Protein AF-A0A843CPU0-F1 (afdb_monomer)

Radius of gyration: 24.21 Å; Cα contacts (8 Å, |Δi|>4): 26; chains: 1; bounding box: 56×20×57 Å

Secondary structure (DSSP, 8-state):
-HHHHHHHHHHHHHHHHHHHHHHHHSSSS-----EE-TTT--EESSS--HHHHHHHHHHS--

Foldseek 3Di:
DVVVVVVVVVVVVVVVVVVCCVVVVPDVDPLPPLVQDPVPRHRDSPDDDPVVVVVVVVVVVD

pLDDT: mean 70.91, std 16.65, range [38.38, 95.69]

Solvent-accessible surface area (backbone atoms only — not comparable to full-atom values): 3814 Å² total; per-residue (Å²): 116,70,69,59,56,52,52,53,52,52,50,53,54,51,50,51,52,51,52,51,48,52,54,72,69,52,64,87,65,61,84,74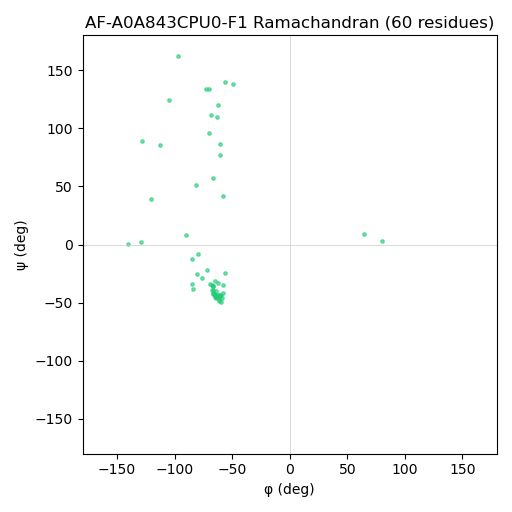,53,61,40,48,34,90,89,76,65,47,76,15,82,78,52,83,48,64,75,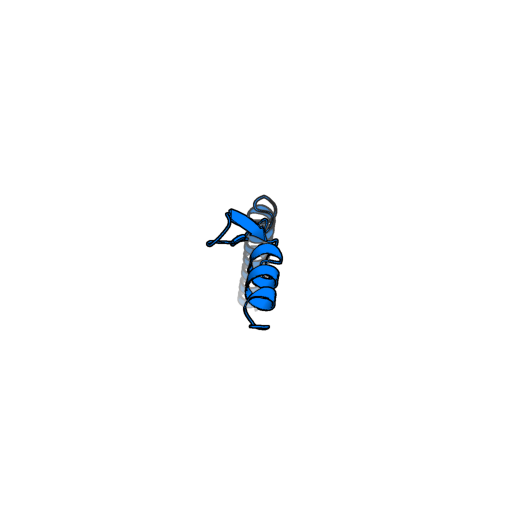59,52,53,55,54,57,66,60,70,76,113

Mean predicted aligned error: 15.18 Å

Sequence (62 aa):
MVIVWIGIGLGILFAIVMIKKIIKTSPKIPFKFSLYCKKCGYKTNGLKCPRCENASKHQSWK

Structure (mmCIF, N/CA/C/O backbone):
data_AF-A0A843CPU0-F1
#
_entry.id   AF-A0A843CPU0-F1
#
loop_
_atom_site.group_PDB
_atom_site.id
_atom_site.type_symbol
_atom_site.label_atom_id
_atom_site.label_alt_id
_atom_site.label_comp_id
_atom_site.label_asym_id
_atom_site.label_entity_id
_atom_site.label_seq_id
_atom_site.pdbx_PDB_ins_code
_atom_site.Cartn_x
_atom_site.Cartn_y
_atom_site.Cartn_z
_atom_site.occupancy
_atom_site.B_iso_or_equiv
_atom_site.auth_seq_id
_atom_site.auth_comp_id
_atom_site.auth_asym_id
_atom_site.auth_atom_id
_atom_site.pdbx_PDB_model_num
ATOM 1 N N . MET A 1 1 ? 13.407 -7.201 -32.167 1.00 77.38 1 MET A N 1
ATOM 2 C CA . MET A 1 1 ? 13.658 -7.842 -30.852 1.00 77.38 1 MET A CA 1
ATOM 3 C C . MET A 1 1 ? 13.844 -6.855 -29.701 1.00 77.38 1 MET A C 1
ATOM 5 O O . MET A 1 1 ? 13.301 -7.103 -28.638 1.00 77.38 1 MET A O 1
ATOM 9 N N . VAL A 1 2 ? 14.533 -5.725 -29.887 1.00 81.88 2 VAL A N 1
ATOM 10 C CA . VAL A 1 2 ? 14.827 -4.738 -28.820 1.00 81.88 2 VAL A CA 1
ATOM 11 C C . VAL A 1 2 ? 13.574 -4.163 -28.127 1.00 81.88 2 VAL A C 1
ATOM 13 O O . VAL A 1 2 ? 13.564 -3.971 -26.918 1.00 81.88 2 VAL A O 1
ATOM 16 N N . ILE A 1 3 ? 12.481 -3.973 -28.875 1.00 86.69 3 ILE A N 1
ATOM 17 C CA . ILE A 1 3 ? 11.208 -3.414 -28.376 1.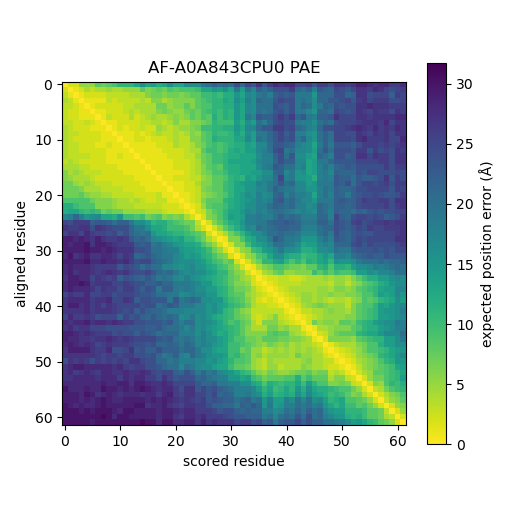00 86.69 3 ILE A CA 1
ATOM 18 C C . ILE A 1 3 ? 10.573 -4.298 -27.286 1.00 86.69 3 ILE A C 1
ATOM 20 O O . ILE A 1 3 ? 9.983 -3.790 -26.335 1.00 86.69 3 ILE A O 1
ATOM 24 N N . VAL A 1 4 ? 10.751 -5.620 -27.381 1.00 88.69 4 VAL A N 1
ATOM 25 C CA . VAL A 1 4 ? 10.219 -6.585 -26.403 1.00 88.69 4 VAL A CA 1
ATOM 26 C C . VAL A 1 4 ? 10.898 -6.400 -25.044 1.00 88.69 4 VAL A C 1
ATOM 28 O O . VAL A 1 4 ? 10.231 -6.357 -24.015 1.00 88.69 4 VAL A O 1
ATOM 31 N N . TRP A 1 5 ? 12.217 -6.200 -25.042 1.00 91.06 5 TRP A N 1
ATOM 32 C CA . TRP A 1 5 ? 12.998 -5.966 -23.826 1.00 91.06 5 TRP A CA 1
ATOM 33 C C . TRP A 1 5 ? 12.646 -4.639 -23.151 1.00 91.06 5 TRP A C 1
ATOM 35 O O . TRP A 1 5 ? 12.581 -4.572 -21.925 1.00 91.06 5 TRP A O 1
ATOM 45 N N . ILE A 1 6 ? 12.348 -3.604 -23.943 1.00 89.62 6 ILE A N 1
ATOM 46 C CA . ILE A 1 6 ? 11.898 -2.302 -23.432 1.00 89.62 6 ILE A CA 1
ATOM 47 C C . ILE A 1 6 ? 10.535 -2.439 -22.742 1.00 89.62 6 ILE A C 1
ATOM 49 O O . ILE A 1 6 ? 10.360 -1.931 -21.635 1.00 89.62 6 ILE A O 1
ATOM 53 N N . GLY A 1 7 ? 9.592 -3.167 -23.350 1.00 91.56 7 GLY A N 1
ATOM 54 C CA . GLY A 1 7 ? 8.274 -3.419 -22.758 1.00 91.56 7 GLY A CA 1
ATOM 55 C C . GLY A 1 7 ? 8.353 -4.184 -21.434 1.00 91.56 7 GLY A C 1
ATOM 56 O O . GLY A 1 7 ? 7.705 -3.804 -20.458 1.00 91.56 7 GLY A O 1
ATOM 57 N N . ILE A 1 8 ? 9.203 -5.214 -21.369 1.00 92.69 8 ILE A N 1
ATOM 58 C CA . ILE A 1 8 ? 9.436 -5.998 -20.147 1.00 92.69 8 ILE A CA 1
ATOM 59 C C . ILE A 1 8 ? 10.065 -5.125 -19.053 1.00 92.69 8 ILE A C 1
ATOM 61 O O . ILE A 1 8 ? 9.596 -5.132 -17.914 1.00 92.69 8 ILE A O 1
ATOM 65 N N . GLY A 1 9 ? 11.085 -4.331 -19.397 1.00 95.12 9 GLY A N 1
ATOM 66 C CA . GLY A 1 9 ? 11.742 -3.424 -18.456 1.00 95.12 9 GLY A CA 1
ATOM 67 C C . GLY A 1 9 ? 10.773 -2.404 -17.854 1.00 95.12 9 GLY A C 1
ATOM 68 O O . GLY A 1 9 ? 10.735 -2.237 -16.634 1.00 95.12 9 GLY A O 1
ATOM 69 N N . LEU A 1 10 ? 9.935 -1.777 -18.689 1.00 95.19 10 LEU A N 1
ATOM 70 C CA . LEU A 1 10 ? 8.923 -0.822 -18.229 1.00 95.19 10 LEU A CA 1
ATOM 71 C C . LEU A 1 10 ? 7.866 -1.489 -17.339 1.00 95.19 10 LEU A C 1
ATOM 73 O O . LEU A 1 10 ? 7.504 -0.935 -16.302 1.00 95.19 10 LEU A O 1
ATOM 77 N N . GLY A 1 11 ? 7.394 -2.678 -17.722 1.00 94.56 11 GLY A N 1
ATOM 78 C CA . GLY A 1 11 ? 6.384 -3.421 -16.969 1.00 94.56 11 GLY A CA 1
ATOM 79 C C . GLY A 1 11 ? 6.858 -3.796 -15.565 1.00 94.56 11 GLY A C 1
ATOM 80 O O . GLY A 1 11 ? 6.144 -3.570 -14.587 1.00 94.56 11 GLY A O 1
ATOM 81 N N . ILE A 1 12 ? 8.093 -4.292 -15.447 1.00 95.69 12 ILE A N 1
ATOM 82 C CA . ILE A 1 12 ? 8.695 -4.644 -14.154 1.00 95.69 12 ILE A CA 1
ATOM 83 C C . ILE A 1 12 ? 8.884 -3.394 -13.292 1.00 95.69 12 ILE A C 1
ATOM 85 O O . ILE A 1 12 ? 8.518 -3.394 -12.114 1.00 95.69 12 ILE A O 1
ATOM 89 N N . LEU A 1 13 ? 9.405 -2.308 -13.872 1.00 95.19 13 LEU A N 1
ATOM 90 C CA . LEU A 1 13 ? 9.615 -1.056 -13.148 1.00 95.19 13 LEU A CA 1
ATOM 91 C C . LEU A 1 13 ? 8.290 -0.508 -12.593 1.00 95.19 13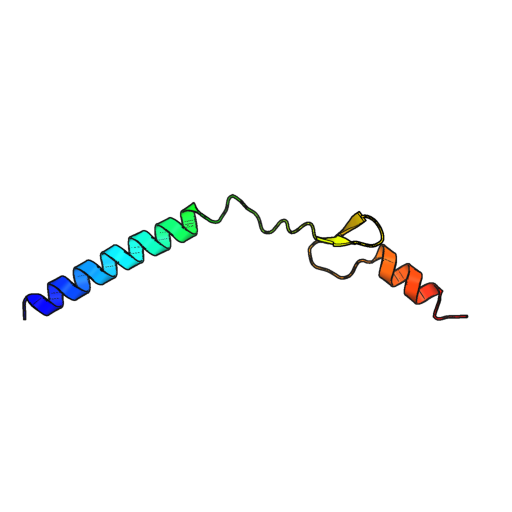 LEU A C 1
ATOM 93 O O . LEU A 1 13 ? 8.215 -0.119 -11.425 1.00 95.19 13 LEU A O 1
ATOM 97 N N . PHE A 1 14 ? 7.227 -0.542 -13.399 1.00 95.00 14 PHE A N 1
ATOM 98 C CA . PHE A 1 14 ? 5.899 -0.078 -13.006 1.00 95.00 14 PHE A CA 1
ATOM 99 C C . PHE A 1 14 ? 5.280 -0.948 -11.902 1.00 95.00 14 PHE A C 1
ATOM 101 O O . PHE A 1 14 ? 4.750 -0.419 -10.921 1.00 95.00 14 PHE A O 1
ATOM 108 N N . ALA A 1 15 ? 5.410 -2.275 -12.007 1.00 94.00 15 ALA A N 1
ATOM 109 C CA . ALA A 1 15 ? 4.937 -3.214 -10.992 1.00 94.00 15 ALA A CA 1
ATOM 110 C C . ALA A 1 15 ? 5.626 -2.985 -9.636 1.00 94.00 15 ALA A C 1
ATOM 112 O O . ALA A 1 15 ? 4.956 -2.913 -8.606 1.00 94.00 15 ALA A O 1
ATOM 113 N N . ILE A 1 16 ? 6.949 -2.781 -9.626 1.00 93.56 1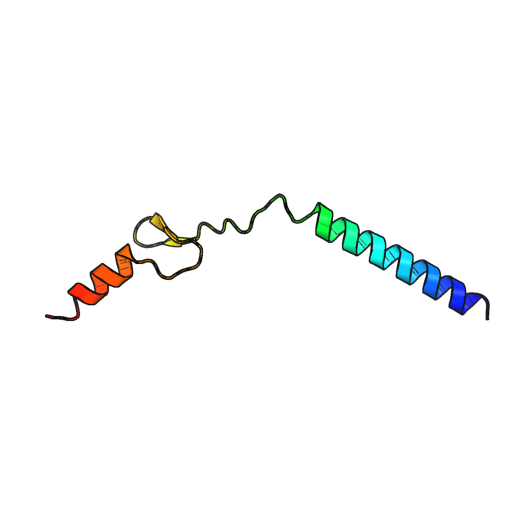6 ILE A N 1
ATOM 114 C CA . ILE A 1 16 ? 7.713 -2.497 -8.401 1.00 93.56 16 ILE A CA 1
ATOM 115 C C . ILE A 1 16 ? 7.232 -1.198 -7.744 1.00 93.56 16 ILE A C 1
ATOM 117 O O . ILE A 1 16 ? 7.062 -1.153 -6.523 1.00 93.56 16 ILE A O 1
ATOM 121 N N . VAL A 1 17 ? 6.994 -0.141 -8.528 1.00 91.56 17 VAL A N 1
ATOM 122 C CA . VAL A 1 17 ? 6.492 1.143 -8.009 1.00 91.56 17 VAL A CA 1
ATOM 123 C C . VAL A 1 17 ? 5.093 0.984 -7.415 1.00 91.56 17 VAL A C 1
ATOM 125 O O . VAL A 1 17 ? 4.846 1.484 -6.316 1.00 91.56 17 VAL A O 1
ATOM 128 N N . MET A 1 18 ? 4.198 0.253 -8.086 1.00 88.62 18 MET A N 1
ATOM 129 C CA . MET A 1 18 ? 2.861 -0.050 -7.569 1.00 88.62 18 MET A CA 1
ATOM 130 C C . MET A 1 18 ? 2.915 -0.843 -6.261 1.00 88.62 18 MET A C 1
ATOM 132 O O . MET A 1 18 ? 2.291 -0.435 -5.284 1.00 88.62 18 MET A O 1
ATOM 136 N N . ILE A 1 19 ? 3.708 -1.914 -6.196 1.00 87.75 19 ILE A N 1
ATOM 137 C CA . ILE A 1 19 ? 3.860 -2.733 -4.986 1.00 87.75 19 ILE A CA 1
ATOM 138 C C . ILE A 1 19 ? 4.438 -1.896 -3.841 1.00 87.75 19 ILE A C 1
ATOM 140 O O . ILE A 1 19 ? 3.884 -1.891 -2.742 1.00 87.75 19 ILE A O 1
ATOM 144 N N . LYS A 1 20 ? 5.496 -1.111 -4.094 1.00 86.31 20 LYS A N 1
ATOM 145 C CA . LYS A 1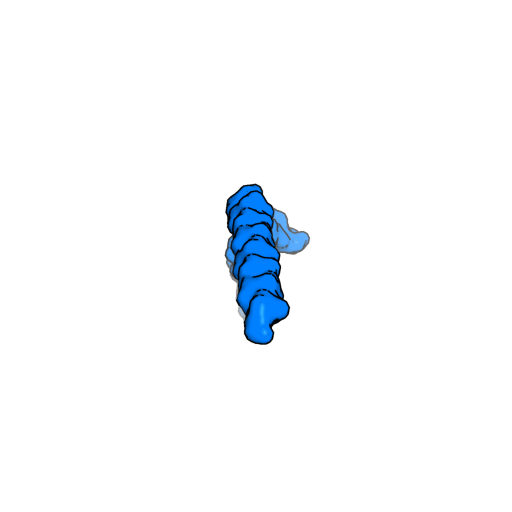 20 ? 6.049 -0.183 -3.095 1.00 86.31 20 LYS A CA 1
ATOM 146 C C . LYS A 1 20 ? 5.002 0.813 -2.618 1.00 86.31 20 LYS A C 1
ATOM 148 O O . LYS A 1 20 ? 4.948 1.087 -1.425 1.00 86.31 20 LYS A O 1
ATOM 153 N N . LYS A 1 21 ? 4.175 1.351 -3.516 1.00 78.12 21 LYS A N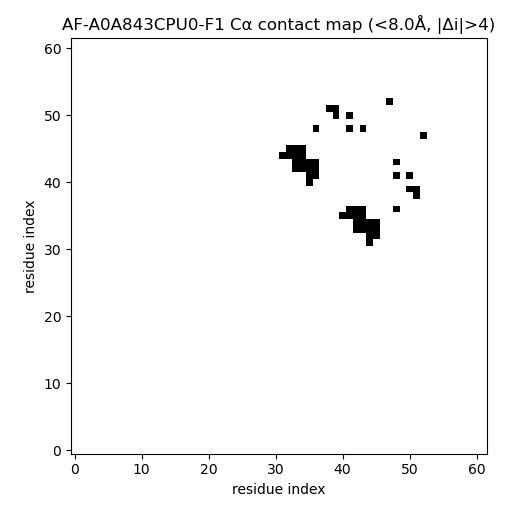 1
ATOM 154 C CA . LYS A 1 21 ? 3.100 2.279 -3.158 1.00 78.12 21 LYS A CA 1
ATOM 155 C C . LYS A 1 21 ? 2.052 1.598 -2.284 1.00 78.12 21 LYS A C 1
ATOM 157 O O . LYS A 1 21 ? 1.712 2.166 -1.259 1.00 78.12 21 LYS A O 1
ATOM 162 N N . ILE A 1 22 ? 1.618 0.382 -2.616 1.00 74.12 22 ILE A N 1
ATOM 163 C CA . ILE A 1 22 ? 0.662 -0.405 -1.818 1.00 74.12 22 ILE A CA 1
ATOM 164 C C . ILE A 1 22 ? 1.218 -0.673 -0.415 1.00 74.12 22 ILE A C 1
ATOM 166 O O . ILE A 1 22 ? 0.554 -0.372 0.574 1.00 74.12 22 ILE A O 1
ATOM 170 N N . ILE A 1 23 ? 2.461 -1.148 -0.315 1.00 74.88 23 ILE A N 1
ATOM 171 C CA . ILE A 1 23 ? 3.114 -1.427 0.972 1.00 74.88 23 ILE A CA 1
ATOM 172 C C . ILE A 1 23 ? 3.306 -0.138 1.780 1.00 74.88 23 ILE A C 1
ATOM 174 O O . ILE A 1 23 ? 3.112 -0.133 2.988 1.00 74.88 23 ILE A O 1
ATOM 178 N N . LYS A 1 24 ? 3.670 0.977 1.138 1.00 65.38 24 LYS A N 1
ATOM 179 C CA . LYS A 1 24 ? 3.901 2.263 1.818 1.00 65.38 24 LYS A CA 1
ATOM 180 C C . LYS A 1 24 ? 2.590 2.963 2.210 1.00 65.38 24 LYS A C 1
ATOM 182 O O . LYS A 1 24 ? 2.572 3.678 3.209 1.00 65.38 24 LYS A O 1
ATOM 187 N N . THR A 1 25 ? 1.507 2.733 1.463 1.00 61.47 25 THR A N 1
ATOM 188 C CA . THR A 1 25 ? 0.144 3.217 1.749 1.00 61.47 25 THR A CA 1
ATOM 189 C C . THR A 1 25 ? -0.580 2.357 2.792 1.00 61.47 25 THR A C 1
ATOM 191 O O . THR A 1 25 ? -1.404 2.895 3.528 1.00 61.47 25 THR A O 1
ATOM 194 N N . SER A 1 26 ? -0.232 1.079 2.953 1.00 53.25 26 SER A N 1
ATOM 195 C CA . SER A 1 26 ? -0.843 0.187 3.947 1.00 53.25 26 SER A CA 1
ATOM 196 C C . SER A 1 26 ? 0.222 -0.508 4.793 1.00 53.25 26 SER A C 1
ATOM 198 O O . SER A 1 26 ? 0.652 -1.617 4.484 1.00 53.25 26 SER A O 1
ATOM 200 N N . PRO A 1 27 ? 0.619 0.134 5.906 1.00 50.94 27 PRO A N 1
ATOM 201 C CA . PRO A 1 27 ? 0.280 -0.475 7.195 1.00 50.94 27 PRO A CA 1
ATOM 202 C C . PRO A 1 27 ? -0.150 0.547 8.265 1.00 50.94 27 PRO A C 1
ATOM 204 O O . PRO A 1 27 ? -0.460 0.160 9.389 1.00 50.94 27 PRO A O 1
ATOM 207 N N . LYS A 1 28 ? -0.184 1.855 7.956 1.00 49.06 28 LYS A N 1
ATOM 208 C CA . LYS A 1 28 ? -0.493 2.904 8.954 1.00 49.06 28 LYS A CA 1
ATOM 209 C C . LYS A 1 28 ? -1.972 3.070 9.266 1.00 49.06 28 LYS A C 1
ATOM 211 O O . LYS A 1 28 ? -2.319 3.788 10.197 1.00 49.06 28 LYS A O 1
ATOM 216 N N . ILE A 1 29 ? -2.832 2.400 8.520 1.00 48.91 29 ILE A N 1
ATOM 217 C CA . ILE A 1 29 ? -4.216 2.223 8.913 1.00 48.91 29 ILE A CA 1
ATOM 218 C C . ILE A 1 29 ? -4.305 0.735 9.189 1.00 48.91 29 ILE A C 1
ATOM 220 O O . ILE A 1 29 ? -4.616 -0.036 8.278 1.00 48.91 29 ILE A O 1
ATOM 224 N N . PRO A 1 30 ? -3.954 0.279 10.408 1.00 50.81 30 PRO A N 1
ATOM 225 C CA . PRO A 1 30 ? -4.442 -1.018 10.804 1.00 50.81 30 PRO A CA 1
ATOM 226 C C . PRO A 1 30 ? -5.935 -0.984 10.510 1.00 50.81 30 PRO A C 1
ATOM 228 O O . PRO A 1 30 ? -6.617 0.006 10.789 1.00 50.81 30 PRO A O 1
ATOM 231 N N . PHE A 1 31 ? -6.432 -2.075 9.963 1.00 49.78 31 PHE A N 1
ATOM 232 C CA . PHE A 1 31 ? -7.836 -2.437 9.928 1.00 49.78 31 PHE A CA 1
ATOM 233 C C . PHE A 1 31 ? -8.424 -2.528 11.362 1.00 49.78 31 PHE A C 1
ATOM 235 O O . PHE A 1 31 ? -9.233 -3.391 11.668 1.00 49.78 31 PHE A O 1
ATOM 242 N N . LYS A 1 32 ? -8.089 -1.598 12.269 1.00 48.22 32 LYS A N 1
ATOM 243 C CA . LYS A 1 32 ? -8.947 -1.115 13.343 1.00 48.22 32 LYS A CA 1
ATOM 244 C C . LYS A 1 32 ? -10.115 -0.357 12.711 1.00 48.22 32 LYS A C 1
ATOM 246 O O . LYS A 1 32 ? -10.419 0.772 13.086 1.00 48.22 32 LYS A O 1
ATOM 251 N N . PHE A 1 33 ? -10.857 -1.027 11.835 1.00 51.81 33 PHE A N 1
ATOM 252 C CA . PHE A 1 33 ? -12.298 -0.923 11.917 1.00 51.81 33 PHE A CA 1
ATOM 253 C C . PHE A 1 33 ? -12.660 -1.466 13.305 1.00 51.81 33 PHE A C 1
ATOM 255 O O . PHE A 1 33 ? -13.078 -2.608 13.467 1.00 51.81 33 PHE A O 1
ATOM 262 N N . SER A 1 34 ? -12.441 -0.655 14.346 1.00 55.84 34 SER A N 1
ATOM 263 C CA . SER A 1 34 ? -13.280 -0.722 15.527 1.00 55.84 34 SER A CA 1
ATOM 264 C C . SER A 1 34 ? -14.662 -0.388 14.990 1.00 55.84 34 SER A C 1
ATOM 266 O O . SER A 1 34 ? -15.037 0.773 14.872 1.00 55.84 34 SER A O 1
ATOM 268 N N . LEU A 1 35 ? -15.354 -1.413 14.507 1.00 61.34 35 LEU A N 1
ATOM 269 C CA . LEU A 1 35 ? -16.734 -1.333 14.097 1.00 61.34 35 LEU A CA 1
ATOM 270 C C . LEU A 1 35 ? -17.484 -1.166 15.404 1.00 61.34 35 LEU A C 1
ATOM 272 O O . LEU A 1 35 ? -17.697 -2.095 16.170 1.00 61.34 35 LEU A O 1
ATOM 276 N N . TYR A 1 36 ? -17.775 0.075 15.752 1.00 69.88 36 TYR A N 1
ATOM 277 C CA . TYR A 1 36 ? -18.582 0.333 16.925 1.00 69.88 36 TYR A CA 1
ATOM 278 C C . TYR A 1 36 ? -20.004 -0.125 16.613 1.00 69.88 36 TYR A C 1
ATOM 280 O O . TYR A 1 36 ? -20.549 0.154 15.542 1.00 69.88 36 TYR A O 1
ATOM 288 N N . CYS A 1 37 ? -20.622 -0.848 17.539 1.00 69.56 37 CYS A N 1
ATOM 289 C CA . CYS A 1 37 ? -22.017 -1.214 17.389 1.00 69.56 37 CYS A CA 1
ATOM 290 C C . CYS A 1 37 ? -22.866 0.062 17.360 1.00 69.56 37 CYS A C 1
ATOM 292 O O . CYS A 1 37 ? -22.899 0.792 18.347 1.00 69.56 37 CYS A O 1
ATOM 294 N N . LYS A 1 38 ? -23.603 0.307 16.270 1.00 69.81 38 LYS A N 1
ATOM 295 C CA . LYS A 1 38 ? -24.472 1.493 16.139 1.00 69.81 38 LYS A CA 1
ATOM 296 C C . LYS A 1 38 ? -25.514 1.627 17.260 1.00 69.81 38 LYS A C 1
ATOM 298 O O . LYS A 1 38 ? -25.964 2.731 17.522 1.00 69.81 38 LYS A O 1
ATOM 303 N N . LYS A 1 39 ? -25.891 0.521 17.918 1.00 69.81 39 LYS A N 1
ATOM 304 C CA . LYS A 1 39 ? -26.889 0.518 19.000 1.00 69.81 39 LYS A CA 1
ATOM 305 C C . LYS A 1 39 ? -26.320 0.870 20.376 1.00 69.81 39 LYS A C 1
ATOM 307 O O . LYS A 1 39 ? -27.009 1.511 21.153 1.00 69.81 39 LYS A O 1
ATOM 312 N N . CYS A 1 40 ? -25.109 0.417 20.707 1.00 75.19 40 CYS A N 1
ATOM 313 C CA . CYS A 1 40 ? -24.565 0.539 22.070 1.00 75.19 40 CYS A CA 1
ATOM 314 C C . CYS A 1 40 ? -23.161 1.153 22.145 1.00 75.19 40 CYS A C 1
ATOM 316 O O . CYS A 1 40 ? -22.579 1.207 23.225 1.00 75.19 40 CYS A O 1
ATOM 318 N N . GLY A 1 41 ? -22.580 1.556 21.011 1.00 71.81 41 GLY A N 1
ATOM 319 C CA . GLY A 1 41 ? -21.241 2.144 20.937 1.00 71.81 41 GLY A CA 1
ATOM 320 C C . GLY A 1 41 ? -20.109 1.194 21.339 1.00 71.81 41 GLY A C 1
ATOM 321 O O . GLY A 1 41 ? -18.971 1.625 21.489 1.00 71.81 41 GLY A O 1
ATOM 322 N N . TYR A 1 42 ? -20.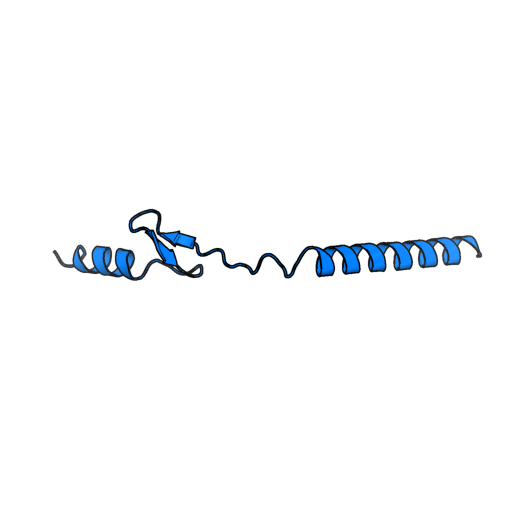386 -0.099 21.532 1.00 77.00 42 TYR A N 1
ATOM 323 C CA . TYR A 1 42 ? -19.379 -1.076 21.941 1.00 77.00 42 TYR A CA 1
ATOM 324 C C . TYR A 1 42 ? -18.432 -1.392 20.782 1.00 77.00 42 TYR A C 1
ATOM 326 O O . TYR A 1 42 ? -18.896 -1.644 19.669 1.00 77.00 42 TYR A O 1
ATOM 334 N N . LYS A 1 43 ? -17.117 -1.412 21.040 1.00 73.25 43 LYS A N 1
ATOM 335 C CA . LYS A 1 43 ? -16.105 -1.800 20.047 1.00 73.25 43 LYS A CA 1
ATOM 336 C C . LYS A 1 43 ? -16.322 -3.252 19.642 1.00 73.25 43 LYS A C 1
ATOM 338 O O . LYS A 1 43 ? -16.052 -4.156 20.427 1.00 73.25 43 LYS A O 1
ATOM 343 N N . THR A 1 44 ? -16.780 -3.480 18.419 1.00 67.00 44 THR A N 1
ATOM 344 C CA . THR A 1 44 ? -16.766 -4.802 17.811 1.00 67.00 44 THR A CA 1
ATOM 345 C C . THR A 1 44 ? -15.645 -4.831 16.782 1.00 67.00 44 THR A C 1
ATOM 347 O O . THR A 1 44 ? -15.520 -3.975 15.911 1.00 67.00 44 THR A O 1
ATOM 350 N N . ASN A 1 45 ? -14.736 -5.790 16.919 1.00 66.62 45 ASN A N 1
ATOM 351 C CA . ASN A 1 45 ? -13.600 -5.932 16.008 1.00 66.62 45 ASN A CA 1
ATOM 352 C C . ASN A 1 45 ? -14.048 -6.663 14.728 1.00 66.62 45 ASN A C 1
ATOM 354 O O . ASN A 1 45 ? -13.498 -7.699 14.382 1.00 66.62 45 ASN A O 1
ATOM 358 N N . GLY A 1 46 ? -15.126 -6.188 14.093 1.00 63.75 46 GLY A N 1
ATOM 359 C CA . GLY A 1 46 ? -15.732 -6.828 12.919 1.00 63.75 46 GLY A CA 1
ATOM 360 C C . GLY A 1 46 ? -16.651 -8.020 13.211 1.00 63.75 46 GLY A C 1
ATOM 361 O O . GLY A 1 46 ? -17.186 -8.607 12.278 1.00 63.75 46 GLY A O 1
ATOM 362 N N . LEU A 1 47 ? -16.882 -8.361 14.483 1.00 69.69 47 LEU A N 1
ATOM 363 C CA . LEU A 1 47 ? -17.830 -9.405 14.892 1.00 69.69 47 LEU A CA 1
ATOM 364 C C . LEU A 1 47 ? -19.193 -8.822 15.302 1.00 69.69 47 LEU A C 1
ATOM 366 O O . LEU A 1 47 ? -19.313 -7.628 15.603 1.00 69.69 47 LEU A O 1
ATOM 370 N N . LYS A 1 48 ? -20.230 -9.672 15.333 1.00 63.41 48 LYS A N 1
ATOM 371 C CA . LYS A 1 48 ? -21.548 -9.308 15.877 1.00 63.41 48 LYS A CA 1
ATOM 372 C C . LYS A 1 48 ? -21.397 -8.816 17.317 1.00 63.41 48 LYS A C 1
ATOM 374 O O . LYS A 1 48 ? -20.595 -9.342 18.081 1.00 63.41 48 LYS A O 1
ATOM 379 N N . CYS A 1 49 ? -22.138 -7.768 17.678 1.00 72.81 49 CYS A N 1
ATOM 380 C CA . CYS A 1 49 ? -22.024 -7.167 19.003 1.00 72.81 49 CYS A CA 1
ATOM 381 C C . CYS A 1 49 ? -22.560 -8.133 20.069 1.00 72.81 49 CYS A C 1
ATOM 383 O O . CYS A 1 49 ? -23.780 -8.307 20.129 1.00 72.81 49 CYS A O 1
ATOM 385 N N . PRO A 1 50 ? -21.710 -8.693 20.955 1.00 72.00 50 PRO A N 1
ATOM 386 C CA . PRO A 1 50 ? -22.168 -9.664 21.948 1.00 72.00 50 PRO A CA 1
ATOM 387 C C . PRO A 1 50 ? -23.140 -9.014 22.936 1.00 72.00 50 PRO A C 1
ATOM 389 O O . PRO A 1 50 ? -24.085 -9.636 23.400 1.00 72.00 50 PRO A O 1
ATOM 392 N N . ARG A 1 51 ? -22.968 -7.716 23.207 1.00 71.62 51 ARG A N 1
ATOM 393 C CA . ARG A 1 51 ? -23.820 -6.963 24.131 1.00 71.62 51 ARG A CA 1
ATOM 394 C C . ARG A 1 51 ? -25.251 -6.796 23.609 1.00 71.62 51 ARG A C 1
ATOM 396 O O . ARG A 1 51 ? -26.193 -6.895 24.384 1.00 71.62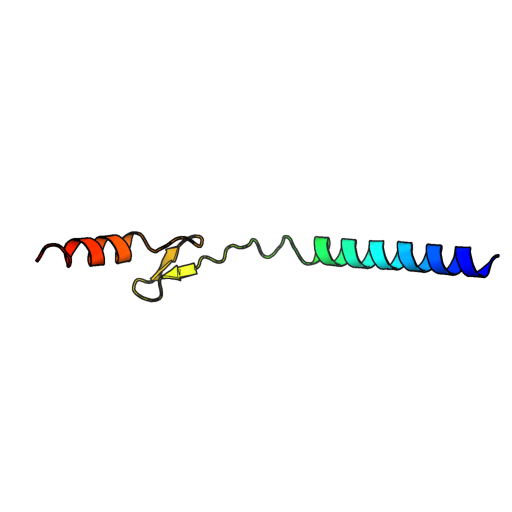 51 ARG A O 1
ATOM 403 N N . CYS A 1 52 ? -25.416 -6.566 22.305 1.00 71.50 52 CYS A N 1
ATOM 404 C CA . CYS A 1 52 ? -26.738 -6.445 21.686 1.00 71.50 52 CYS A CA 1
ATOM 405 C C . CYS A 1 52 ? -27.339 -7.802 21.309 1.00 71.50 52 CYS A C 1
ATOM 407 O O . CYS A 1 52 ? -28.548 -7.963 21.415 1.00 71.50 52 CYS A O 1
ATOM 409 N N . GLU A 1 53 ? -26.520 -8.774 20.901 1.00 72.31 53 GLU A N 1
ATOM 410 C CA . GLU A 1 53 ? -26.991 -10.124 20.574 1.00 72.31 53 GLU A CA 1
ATOM 411 C C . GLU A 1 53 ? -27.516 -10.849 21.821 1.00 72.31 53 GLU A C 1
ATOM 413 O O . GLU A 1 53 ? -28.606 -11.417 21.785 1.00 72.31 53 GLU A O 1
ATOM 418 N N . ASN A 1 54 ? -26.827 -10.727 22.960 1.00 64.75 54 ASN A N 1
ATOM 419 C CA . ASN A 1 54 ? -27.281 -11.312 24.224 1.00 64.75 54 ASN A CA 1
ATOM 420 C C . ASN A 1 54 ? -28.569 -10.653 24.756 1.00 64.75 54 ASN A C 1
ATOM 422 O O . ASN A 1 54 ? -29.432 -11.350 25.284 1.00 64.75 54 ASN A O 1
ATOM 426 N N . ALA A 1 55 ? -28.747 -9.340 24.563 1.00 58.47 55 ALA A N 1
ATOM 427 C CA . ALA A 1 55 ? -29.991 -8.649 24.919 1.00 58.47 55 ALA A CA 1
ATOM 428 C C . ALA A 1 55 ? -31.181 -9.107 24.053 1.00 58.47 55 ALA A C 1
ATOM 430 O O . ALA A 1 55 ? -32.279 -9.308 24.566 1.00 58.47 55 ALA A O 1
ATOM 431 N N . SER A 1 56 ? -30.963 -9.330 22.751 1.00 56.09 56 SER A N 1
ATOM 432 C CA . SER A 1 56 ? -31.993 -9.871 21.855 1.00 56.09 56 SER A CA 1
ATOM 433 C C . SER A 1 56 ? -32.323 -11.337 22.151 1.00 56.09 56 SER A C 1
ATOM 435 O O . SER A 1 56 ? -33.484 -11.722 22.055 1.00 56.09 56 SER A O 1
ATOM 437 N N . LYS A 1 57 ? -31.345 -12.148 22.578 1.00 51.53 57 LYS A N 1
ATOM 438 C CA . LYS A 1 57 ? -31.583 -13.549 22.961 1.00 51.53 57 LYS A CA 1
ATOM 439 C C . LYS A 1 57 ? -32.428 -13.671 24.236 1.00 51.53 57 LYS A C 1
ATOM 441 O O . LYS A 1 57 ? -33.276 -14.550 24.309 1.00 51.53 57 LYS A O 1
ATOM 446 N N . HIS A 1 58 ? -32.259 -12.754 25.193 1.00 45.81 58 HIS A N 1
ATOM 447 C CA . HIS A 1 58 ? -33.067 -12.709 26.420 1.00 45.81 58 HIS A CA 1
ATOM 448 C C . HIS A 1 58 ? -34.513 -12.230 26.188 1.00 45.81 58 HIS A C 1
ATOM 450 O O . HIS A 1 58 ? -35.394 -12.529 26.987 1.00 45.81 58 HIS A O 1
ATOM 456 N N . GLN A 1 59 ? -34.775 -11.502 25.095 1.00 45.38 59 GLN A N 1
ATOM 457 C CA . GLN A 1 59 ? -36.130 -11.108 24.682 1.00 45.38 59 GLN A CA 1
ATOM 458 C C . GLN A 1 59 ? -36.848 -12.178 23.845 1.00 45.38 59 GLN A C 1
ATOM 460 O O . GLN A 1 59 ? -38.052 -12.074 23.660 1.00 45.38 59 GLN A O 1
ATOM 465 N N . SER A 1 60 ? -36.136 -13.202 23.363 1.00 41.22 60 SER A N 1
ATOM 466 C CA . SER A 1 60 ? -36.708 -14.315 22.586 1.00 41.22 60 SER A CA 1
ATOM 467 C C . SER A 1 60 ? -37.160 -15.499 23.458 1.00 41.22 60 SER A C 1
ATOM 469 O O . SER A 1 60 ? -37.479 -16.559 22.923 1.00 41.22 60 SER A O 1
ATOM 471 N N . TRP A 1 61 ? -37.153 -15.345 24.785 1.00 42.00 61 TRP A N 1
ATOM 472 C CA . TRP A 1 61 ? -37.657 -16.338 25.743 1.00 42.00 61 TRP A CA 1
ATOM 473 C C . TRP A 1 61 ? -38.789 -15.751 26.599 1.00 42.00 61 TRP A C 1
ATOM 475 O O . TRP A 1 61 ? -38.842 -15.957 27.812 1.00 42.00 61 TRP A O 1
ATOM 485 N N . LYS A 1 62 ? -39.656 -14.950 25.969 1.00 38.38 62 LYS A N 1
ATOM 486 C CA . LYS A 1 62 ? -40.906 -14.460 26.546 1.00 38.38 62 LYS A CA 1
ATOM 487 C C . LYS A 1 62 ? -42.050 -14.668 25.569 1.00 38.38 62 LYS A C 1
ATOM 489 O O . LYS A 1 62 ? -41.799 -14.485 24.358 1.00 38.38 62 LYS A O 1
#